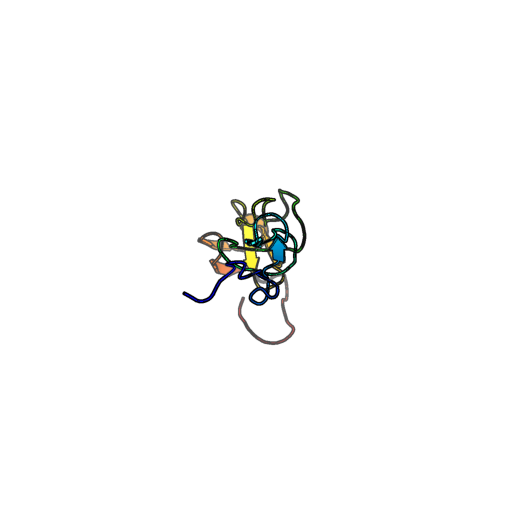Protein AF-A0A958LXY7-F1 (afdb_monomer)

Structure (mmCIF, N/CA/C/O backbone):
data_AF-A0A958LXY7-F1
#
_entry.id   AF-A0A958LXY7-F1
#
loop_
_atom_site.group_PDB
_atom_site.id
_atom_site.type_symbol
_atom_site.label_atom_id
_atom_site.label_alt_id
_atom_site.label_comp_id
_atom_site.label_asym_id
_atom_site.label_entity_id
_atom_site.label_seq_id
_atom_site.pdbx_PDB_ins_code
_atom_site.Cartn_x
_atom_site.Cartn_y
_atom_site.Cartn_z
_atom_site.occupancy
_atom_site.B_iso_or_equiv
_atom_site.auth_seq_id
_atom_site.auth_comp_id
_atom_site.auth_asym_id
_atom_site.auth_atom_id
_atom_site.pdbx_PDB_model_num
ATOM 1 N N . MET A 1 1 ? 27.646 -20.938 -26.842 1.00 47.75 1 MET A N 1
ATOM 2 C CA . MET A 1 1 ? 27.988 -19.673 -27.525 1.00 47.75 1 MET A CA 1
ATOM 3 C C . MET A 1 1 ? 26.824 -19.318 -28.442 1.00 47.75 1 MET A C 1
ATOM 5 O O . MET A 1 1 ? 26.841 -19.690 -29.606 1.00 47.75 1 MET A O 1
ATOM 9 N N . ILE A 1 2 ? 25.772 -18.703 -27.897 1.00 48.19 2 ILE A N 1
ATOM 10 C CA . ILE A 1 2 ? 24.784 -17.978 -28.703 1.00 48.19 2 ILE A CA 1
ATOM 11 C C . ILE A 1 2 ? 24.828 -16.554 -28.172 1.00 48.19 2 ILE A C 1
ATOM 13 O O . ILE A 1 2 ? 24.827 -16.331 -26.962 1.00 48.19 2 ILE A O 1
ATOM 17 N N . ASN A 1 3 ? 25.047 -15.643 -29.101 1.00 42.00 3 ASN A N 1
ATOM 18 C CA . ASN A 1 3 ? 25.611 -14.330 -28.884 1.00 42.00 3 ASN A CA 1
ATOM 19 C C . ASN A 1 3 ? 24.497 -13.299 -28.670 1.00 42.00 3 ASN A C 1
ATOM 21 O O . ASN A 1 3 ? 23.465 -13.365 -29.331 1.00 42.00 3 ASN A O 1
ATOM 25 N N . ASN A 1 4 ? 24.801 -12.309 -27.832 1.00 45.91 4 ASN A N 1
ATOM 26 C CA . ASN A 1 4 ? 24.057 -11.073 -27.580 1.00 45.91 4 ASN A CA 1
ATOM 27 C C . ASN A 1 4 ? 22.897 -11.134 -26.571 1.00 45.91 4 ASN A C 1
ATOM 29 O O . ASN A 1 4 ? 21.711 -11.116 -26.885 1.00 45.91 4 ASN A O 1
ATOM 33 N N . SER A 1 5 ? 23.329 -11.137 -25.313 1.00 56.81 5 SER A N 1
ATOM 34 C CA . SER A 1 5 ? 22.618 -10.825 -24.082 1.00 56.81 5 SER A CA 1
ATOM 35 C C . SER A 1 5 ? 21.885 -9.478 -24.138 1.00 56.81 5 SER A C 1
ATOM 37 O O . SER A 1 5 ? 22.515 -8.428 -24.067 1.00 56.81 5 SER A O 1
ATOM 39 N N . SER A 1 6 ? 20.558 -9.494 -24.217 1.00 58.09 6 SER A N 1
ATOM 40 C CA . SER A 1 6 ? 19.678 -8.368 -23.863 1.00 58.09 6 SER A CA 1
ATOM 41 C C . SER A 1 6 ? 18.269 -8.926 -23.659 1.00 58.09 6 SER A C 1
ATOM 43 O O . SER A 1 6 ? 17.399 -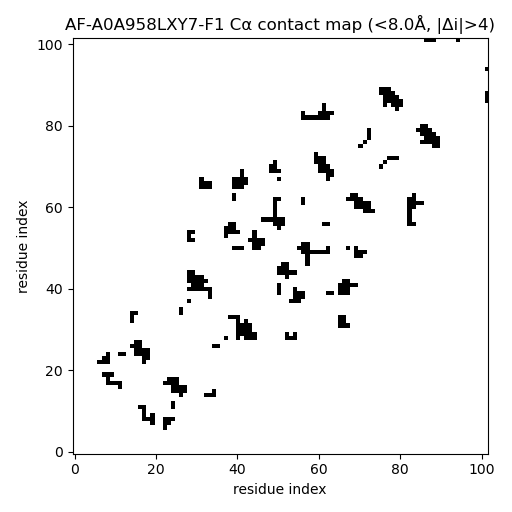8.781 -24.513 1.00 58.09 6 SER A O 1
ATOM 45 N N . ILE A 1 7 ? 18.062 -9.659 -22.559 1.00 60.72 7 ILE A N 1
ATOM 46 C CA . ILE A 1 7 ? 16.719 -10.034 -22.091 1.00 60.72 7 ILE A CA 1
ATOM 47 C C . ILE A 1 7 ? 16.066 -8.732 -21.659 1.00 60.72 7 ILE A C 1
ATOM 49 O O . ILE A 1 7 ? 16.231 -8.359 -20.507 1.00 60.72 7 ILE A O 1
ATOM 53 N N . LEU A 1 8 ? 15.433 -7.993 -22.578 1.00 62.81 8 LEU A N 1
ATOM 54 C CA . LEU A 1 8 ? 14.684 -6.821 -22.160 1.00 62.81 8 LEU A CA 1
ATOM 55 C C . LEU A 1 8 ? 13.436 -7.276 -21.384 1.00 62.81 8 LEU A C 1
ATOM 57 O O . LEU A 1 8 ? 12.696 -8.123 -21.894 1.00 62.81 8 LEU A O 1
ATOM 61 N N . CYS A 1 9 ? 13.167 -6.704 -20.209 1.00 70.19 9 CYS A N 1
ATOM 62 C CA . CYS A 1 9 ? 11.877 -6.700 -19.522 1.00 70.19 9 CYS A CA 1
ATOM 63 C C . CYS A 1 9 ? 10.867 -5.947 -20.396 1.00 70.19 9 CYS A C 1
ATOM 65 O O . CYS A 1 9 ? 10.448 -4.840 -20.099 1.00 70.19 9 CYS A O 1
ATOM 67 N N . THR A 1 10 ? 10.524 -6.534 -21.541 1.00 75.88 10 THR A N 1
ATOM 68 C CA . THR A 1 10 ? 9.539 -5.997 -22.486 1.00 75.88 10 THR A CA 1
ATOM 69 C C . THR A 1 10 ? 8.117 -6.199 -21.985 1.00 75.88 10 THR A C 1
ATOM 71 O O . THR A 1 10 ? 7.231 -5.468 -22.404 1.00 75.88 10 THR A O 1
ATOM 74 N N . ASN A 1 11 ? 7.921 -7.151 -21.068 1.00 83.25 11 ASN A N 1
ATOM 75 C CA . ASN A 1 11 ? 6.679 -7.393 -20.352 1.00 83.25 11 ASN A CA 1
ATOM 76 C C . ASN A 1 11 ? 7.002 -7.636 -18.875 1.00 83.25 11 ASN A C 1
ATOM 78 O O . ASN A 1 11 ? 7.834 -8.491 -18.558 1.00 83.25 11 ASN A O 1
ATOM 82 N N . CYS A 1 12 ? 6.332 -6.903 -17.992 1.00 89.44 12 CYS A N 1
ATOM 83 C CA . CYS A 1 12 ? 6.389 -7.111 -16.551 1.00 89.44 12 CYS A CA 1
ATOM 84 C C . CYS A 1 12 ? 5.167 -7.902 -16.067 1.00 89.44 12 CYS A C 1
ATOM 86 O O . CYS A 1 12 ? 4.189 -8.069 -16.800 1.00 89.44 12 CYS A O 1
ATOM 88 N N . ALA A 1 13 ? 5.240 -8.429 -14.842 1.00 91.81 13 ALA A N 1
ATOM 89 C CA . ALA A 1 13 ? 4.066 -8.992 -14.182 1.00 91.81 13 ALA A CA 1
ATOM 90 C C . ALA A 1 13 ? 2.982 -7.910 -14.003 1.00 91.81 13 ALA A C 1
ATOM 92 O O . ALA A 1 13 ? 3.281 -6.718 -14.043 1.00 91.81 13 ALA A O 1
ATOM 93 N N . TYR A 1 14 ? 1.727 -8.324 -13.816 1.00 91.25 14 TYR A N 1
ATOM 94 C CA . TYR A 1 14 ? 0.623 -7.398 -13.540 1.00 91.25 14 TYR A C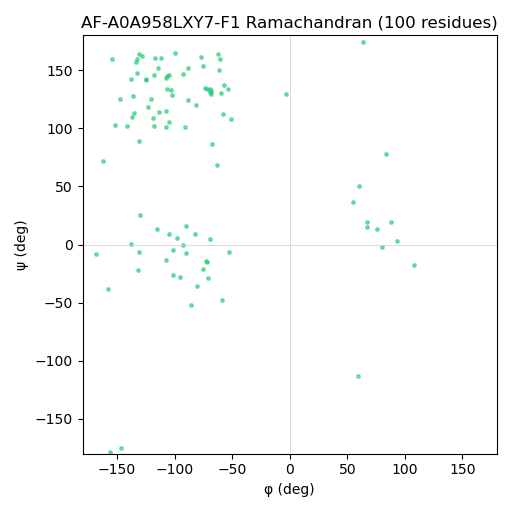A 1
ATOM 95 C C . TYR A 1 14 ? 0.962 -6.490 -12.342 1.00 91.25 14 TYR A C 1
ATOM 97 O O . TYR A 1 14 ? 1.499 -6.984 -11.352 1.00 91.25 14 TYR A O 1
ATOM 105 N N . GLY A 1 15 ? 0.707 -5.185 -12.478 1.00 90.75 15 GLY A N 1
ATOM 106 C CA . GLY A 1 15 ? 1.058 -4.148 -11.493 1.00 90.75 15 GLY A CA 1
ATOM 107 C C . GLY A 1 15 ? 2.511 -3.669 -11.498 1.00 90.75 15 GLY A C 1
ATOM 108 O O . GLY A 1 15 ? 2.852 -2.751 -10.771 1.00 90.75 15 GLY A O 1
ATOM 109 N N . PHE A 1 16 ? 3.386 -4.230 -12.336 1.00 94.81 16 PHE A N 1
ATOM 110 C CA . PHE A 1 16 ? 4.765 -3.750 -12.464 1.00 94.81 16 PHE A CA 1
ATOM 111 C C . PHE A 1 16 ? 4.984 -2.951 -13.750 1.00 94.81 16 PHE A C 1
ATOM 113 O O . PHE A 1 16 ? 4.462 -3.288 -14.817 1.00 94.81 16 PHE A O 1
ATOM 120 N N . HIS A 1 17 ? 5.858 -1.949 -13.667 1.00 92.19 17 HIS A N 1
ATOM 121 C CA . HIS A 1 17 ? 6.189 -1.038 -14.761 1.00 92.19 17 HIS A CA 1
ATOM 122 C C . HIS A 1 17 ? 7.571 -1.320 -15.335 1.00 92.19 17 HIS A C 1
ATOM 124 O O . HIS A 1 17 ? 8.502 -1.695 -14.619 1.00 92.19 17 HIS A O 1
ATOM 130 N N . VAL A 1 18 ? 7.700 -1.138 -16.649 1.00 92.50 18 VAL A N 1
ATOM 131 C CA . VAL A 1 18 ? 8.947 -1.370 -17.384 1.00 92.50 18 VAL A CA 1
ATOM 132 C C . VAL A 1 18 ? 9.871 -0.161 -17.251 1.00 92.50 18 VAL A C 1
ATOM 134 O O . VAL A 1 18 ? 9.565 0.921 -17.750 1.00 92.50 18 VAL A O 1
ATOM 137 N N . ASP A 1 19 ? 11.060 -0.371 -16.691 1.00 90.19 19 ASP A N 1
ATOM 138 C CA . ASP A 1 19 ? 12.203 0.521 -16.870 1.00 90.19 19 ASP A CA 1
ATOM 139 C C . ASP A 1 19 ? 13.022 0.045 -18.077 1.00 90.19 19 ASP A C 1
ATOM 141 O O . ASP A 1 19 ? 13.804 -0.905 -17.999 1.00 90.19 19 ASP A O 1
ATOM 145 N N . SER A 1 20 ? 12.843 0.717 -19.215 1.00 85.50 20 SER A N 1
ATOM 146 C CA . SER A 1 20 ? 13.552 0.392 -20.462 1.00 85.50 20 SER A CA 1
ATOM 147 C C . SER A 1 20 ? 15.035 0.788 -20.465 1.00 85.50 20 SER A C 1
ATOM 149 O O . SER A 1 20 ? 15.779 0.326 -21.330 1.00 85.50 20 SER A O 1
ATOM 151 N N . VAL A 1 21 ? 15.474 1.617 -19.510 1.00 86.69 21 VAL A N 1
ATOM 152 C CA . VAL A 1 21 ? 16.862 2.083 -19.394 1.00 86.69 21 VAL A CA 1
ATOM 153 C C . VAL A 1 21 ? 17.686 1.078 -18.605 1.00 86.69 21 VAL A C 1
ATOM 155 O O . VAL A 1 21 ? 18.734 0.634 -19.072 1.00 86.69 21 VAL A O 1
ATOM 158 N N . ASN A 1 22 ? 17.201 0.703 -17.421 1.00 86.44 22 ASN A N 1
ATOM 159 C CA . ASN A 1 22 ? 17.887 -0.257 -16.553 1.00 86.44 22 ASN A CA 1
ATOM 160 C C . ASN A 1 22 ? 17.473 -1.697 -16.818 1.00 86.44 22 ASN A C 1
ATOM 162 O O . ASN A 1 22 ? 18.095 -2.620 -16.294 1.00 86.44 22 ASN A O 1
ATOM 166 N N . ASN A 1 23 ? 16.465 -1.880 -17.668 1.00 87.62 23 ASN A N 1
ATOM 167 C CA . ASN A 1 23 ? 15.963 -3.171 -18.063 1.00 87.62 23 ASN A CA 1
ATOM 168 C C . ASN A 1 23 ? 15.431 -3.993 -16.872 1.00 87.62 23 ASN A C 1
ATOM 170 O O . ASN A 1 23 ? 15.816 -5.143 -16.647 1.00 87.62 23 ASN A O 1
ATOM 174 N N . LEU A 1 24 ? 14.569 -3.354 -16.081 1.00 90.25 24 LEU A N 1
ATOM 175 C CA . LEU A 1 24 ? 14.005 -3.887 -14.843 1.00 90.25 24 LEU A CA 1
ATOM 176 C C . LEU A 1 24 ? 12.491 -3.663 -14.804 1.00 90.25 24 LEU A C 1
ATOM 178 O O . LEU A 1 24 ? 11.962 -2.791 -15.489 1.00 90.25 24 LEU A O 1
ATOM 182 N N . CYS A 1 25 ? 11.811 -4.443 -13.968 1.00 93.12 25 CYS A N 1
ATOM 183 C CA . CYS A 1 25 ? 10.428 -4.199 -13.573 1.00 93.12 25 CYS A CA 1
ATOM 184 C C . CYS A 1 25 ? 10.417 -3.610 -12.162 1.00 93.12 25 CYS A C 1
ATOM 186 O O . CYS A 1 25 ? 11.094 -4.145 -11.281 1.00 93.12 25 CYS A O 1
ATOM 188 N N . TYR A 1 26 ? 9.663 -2.537 -11.941 1.00 93.06 26 TYR A N 1
ATOM 189 C CA . TYR A 1 26 ? 9.552 -1.877 -10.637 1.00 93.06 26 TYR A CA 1
ATOM 190 C C . TYR A 1 26 ? 8.087 -1.584 -10.294 1.00 93.06 26 TYR A C 1
ATOM 192 O O . TYR A 1 26 ? 7.243 -1.548 -11.190 1.00 93.06 26 TYR A O 1
ATOM 200 N N . SER A 1 27 ? 7.789 -1.440 -9.003 1.00 95.75 27 SER A N 1
ATOM 201 C CA . SER A 1 27 ? 6.465 -1.023 -8.533 1.00 95.75 27 SER A CA 1
ATOM 202 C C . SER A 1 27 ? 6.375 0.501 -8.466 1.00 95.75 27 SER A C 1
ATOM 204 O O . SER A 1 27 ? 7.401 1.177 -8.321 1.00 95.75 27 SER A O 1
ATOM 206 N N . ILE A 1 28 ? 5.170 1.043 -8.619 1.00 96.75 28 ILE A N 1
ATOM 207 C CA . ILE A 1 28 ? 4.911 2.479 -8.544 1.00 96.75 28 ILE A CA 1
ATOM 208 C C . ILE A 1 28 ? 3.861 2.704 -7.474 1.00 96.75 28 ILE A C 1
ATOM 210 O O . ILE A 1 28 ? 2.725 2.304 -7.651 1.00 96.75 28 ILE A O 1
ATOM 214 N N . CYS A 1 29 ? 4.232 3.450 -6.438 1.00 97.94 29 CYS A N 1
ATOM 215 C CA . CYS A 1 29 ? 3.257 3.908 -5.469 1.00 97.94 29 CYS A CA 1
ATOM 216 C C . CYS A 1 29 ? 2.317 4.960 -6.075 1.00 97.94 29 CYS A C 1
ATOM 218 O O . C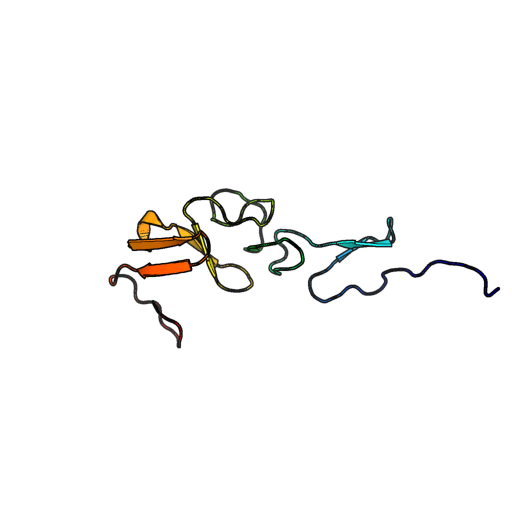YS A 1 29 ? 2.779 5.916 -6.714 1.00 97.94 29 CYS A O 1
ATOM 220 N N . GLY A 1 30 ? 1.022 4.794 -5.828 1.00 97.44 30 GLY A N 1
ATOM 221 C CA . GLY A 1 30 ? -0.057 5.635 -6.323 1.00 97.44 30 GLY A CA 1
ATOM 222 C C . GLY A 1 30 ? -0.592 5.196 -7.685 1.00 97.44 30 GLY A C 1
ATOM 223 O O . GLY A 1 30 ? -1.195 6.010 -8.389 1.00 97.44 30 GLY A O 1
ATOM 224 N N . ASP A 1 31 ? -0.349 3.950 -8.099 1.00 97.56 31 ASP A N 1
ATOM 225 C CA . ASP A 1 31 ? -0.850 3.397 -9.363 1.00 97.56 31 ASP A CA 1
ATOM 226 C C . ASP A 1 31 ? -2.125 2.553 -9.201 1.00 97.56 31 ASP A C 1
ATOM 228 O O . ASP A 1 31 ? -2.646 2.013 -10.184 1.00 97.56 31 ASP A O 1
ATOM 232 N N . SER A 1 32 ? -2.671 2.530 -7.981 1.00 97.19 32 SER A N 1
ATOM 233 C CA . SER A 1 32 ? -3.852 1.774 -7.571 1.00 97.19 32 SER A CA 1
ATOM 234 C C . SER A 1 32 ? -3.683 0.252 -7.574 1.00 97.19 32 SER A C 1
ATOM 236 O O . SER A 1 32 ? -4.693 -0.458 -7.525 1.00 97.19 32 SER A O 1
ATOM 238 N N . MET A 1 33 ? -2.453 -0.259 -7.640 1.00 97.06 33 MET A N 1
ATOM 239 C CA . MET A 1 33 ? -2.148 -1.680 -7.498 1.00 97.06 33 MET A CA 1
ATOM 240 C C . MET A 1 33 ? -1.250 -1.908 -6.288 1.00 97.06 33 MET A C 1
ATOM 242 O O . MET A 1 33 ? -0.415 -1.081 -5.961 1.00 97.06 33 MET A O 1
ATOM 246 N N . ILE A 1 34 ? -1.419 -3.043 -5.612 1.00 96.31 34 ILE A N 1
ATOM 247 C CA . ILE A 1 34 ? -0.582 -3.390 -4.457 1.00 96.31 34 ILE A CA 1
ATOM 248 C C . ILE A 1 34 ? 0.358 -4.512 -4.873 1.00 96.31 34 ILE A C 1
ATOM 250 O O . ILE A 1 34 ? -0.021 -5.687 -4.923 1.00 96.31 34 ILE A 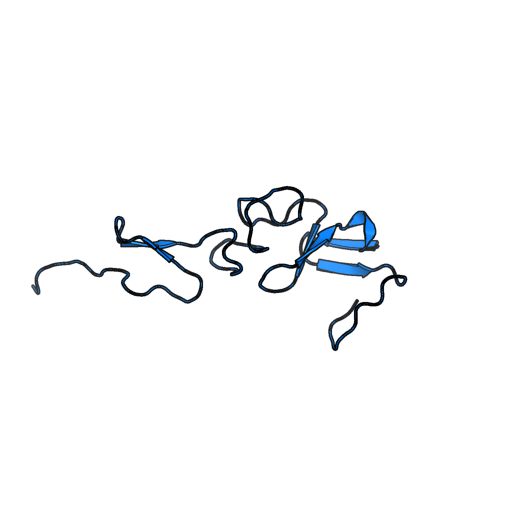O 1
ATOM 254 N N . VAL A 1 35 ? 1.612 -4.169 -5.166 1.00 95.81 35 VAL A N 1
ATOM 255 C CA . VAL A 1 35 ? 2.637 -5.144 -5.543 1.00 95.81 35 VAL A CA 1
ATOM 256 C C . VAL A 1 35 ? 3.936 -4.959 -4.753 1.00 95.81 35 VAL A C 1
ATOM 258 O O . VAL A 1 35 ? 4.222 -3.929 -4.151 1.00 95.81 35 VAL A O 1
ATOM 261 N N . SER A 1 36 ? 4.796 -5.981 -4.771 1.00 94.94 36 SER A N 1
ATOM 262 C CA . SER A 1 36 ? 6.116 -5.922 -4.124 1.00 94.94 36 SER A CA 1
ATOM 263 C C . SER A 1 36 ? 6.026 -5.651 -2.607 1.00 94.94 36 SER A C 1
ATOM 265 O O . SER A 1 36 ? 5.566 -6.521 -1.870 1.00 94.94 36 SER A O 1
ATOM 267 N N . ASN A 1 37 ? 6.495 -4.488 -2.140 1.00 93.94 37 ASN A N 1
ATOM 268 C CA . ASN A 1 37 ? 6.561 -4.095 -0.727 1.00 93.94 37 ASN A CA 1
ATOM 269 C C . ASN A 1 37 ? 5.475 -3.075 -0.341 1.00 93.94 37 ASN A C 1
ATOM 271 O O . ASN A 1 37 ? 5.538 -2.488 0.743 1.00 93.94 37 ASN A O 1
ATOM 275 N N . GLU A 1 38 ? 4.524 -2.818 -1.231 1.00 97.25 38 GLU A N 1
ATOM 276 C CA . GLU A 1 38 ? 3.386 -1.945 -0.966 1.00 97.25 38 GLU A CA 1
ATOM 277 C C . GLU A 1 38 ? 2.438 -2.660 0.004 1.00 97.25 38 GLU A C 1
ATOM 279 O O . GLU A 1 38 ? 2.165 -3.853 -0.123 1.00 97.25 38 GLU A O 1
ATOM 284 N N . THR A 1 39 ? 1.980 -1.939 1.025 1.00 95.81 39 THR A N 1
ATOM 285 C CA . THR A 1 39 ? 0.999 -2.445 2.008 1.00 95.81 39 THR A CA 1
ATOM 286 C C . THR A 1 39 ? -0.382 -1.819 1.814 1.00 95.81 39 THR A C 1
ATOM 288 O O . THR A 1 39 ? -1.363 -2.309 2.365 1.00 95.81 39 THR A O 1
ATOM 291 N N . CYS A 1 40 ? -0.442 -0.751 1.021 1.00 96.19 40 CYS A N 1
ATOM 292 C CA . CYS A 1 40 ? -1.620 -0.055 0.527 1.00 96.19 40 CYS A CA 1
ATOM 293 C C . CYS A 1 40 ? -1.238 0.648 -0.785 1.00 96.19 40 CYS A C 1
ATOM 295 O O . CYS A 1 40 ? -0.055 0.906 -1.001 1.00 96.19 40 CYS A O 1
ATOM 297 N N . ASP A 1 41 ? -2.220 0.985 -1.616 1.00 97.75 41 ASP A N 1
ATOM 298 C CA . ASP A 1 41 ? -2.081 1.941 -2.721 1.00 97.75 41 ASP A CA 1
ATOM 299 C C . ASP A 1 41 ? -3.444 2.588 -2.988 1.00 97.75 41 ASP A C 1
ATOM 301 O O . ASP A 1 41 ? -4.343 1.963 -3.553 1.00 97.75 41 ASP A O 1
ATOM 305 N N . ASP A 1 42 ? -3.626 3.827 -2.538 1.00 96.81 42 ASP A N 1
ATOM 306 C CA . ASP A 1 42 ? -4.883 4.575 -2.656 1.00 96.81 42 ASP A CA 1
ATOM 307 C C . ASP A 1 42 ? -4.972 5.410 -3.951 1.00 96.81 42 ASP A C 1
ATOM 309 O O . ASP A 1 42 ? -5.804 6.314 -4.087 1.00 96.81 42 ASP A O 1
ATOM 313 N N . GLY A 1 43 ? -4.109 5.107 -4.925 1.00 97.56 43 GLY A N 1
ATOM 314 C CA . GLY A 1 43 ? -4.056 5.770 -6.222 1.00 97.56 43 GLY A CA 1
ATOM 315 C C . GLY A 1 43 ? -3.418 7.155 -6.196 1.00 97.56 43 GLY A C 1
ATOM 316 O O . GLY A 1 43 ? -3.567 7.909 -7.165 1.00 97.56 43 GLY A O 1
ATOM 317 N N . ASN A 1 44 ? -2.736 7.530 -5.110 1.00 97.50 44 ASN A N 1
ATOM 318 C CA . ASN A 1 44 ? -1.977 8.769 -5.048 1.00 97.50 44 ASN A CA 1
ATOM 319 C C . ASN A 1 44 ? -0.703 8.641 -4.176 1.00 97.50 44 ASN A C 1
ATOM 321 O O . ASN A 1 44 ? -0.301 7.553 -3.789 1.00 97.50 44 ASN A O 1
ATOM 325 N N . VAL A 1 45 ? 0.016 9.753 -3.977 1.00 97.88 45 VAL A N 1
ATOM 326 C CA . VAL A 1 45 ? 1.269 9.806 -3.188 1.00 97.88 45 VAL A CA 1
ATOM 327 C C . VAL A 1 45 ? 1.243 10.934 -2.156 1.00 97.88 45 VAL A C 1
ATOM 329 O O . VAL A 1 45 ? 2.279 11.510 -1.803 1.00 97.88 45 VAL A O 1
ATOM 332 N N . PHE A 1 46 ? 0.054 11.341 -1.731 1.00 97.88 46 PHE A N 1
ATOM 333 C CA . PHE A 1 46 ? -0.104 12.289 -0.645 1.00 97.88 46 PHE A CA 1
ATOM 334 C C . PHE A 1 46 ? 0.136 11.576 0.689 1.00 97.88 46 PHE A C 1
ATOM 336 O O . PHE A 1 46 ? 0.257 10.364 0.766 1.00 97.88 46 PHE A O 1
ATOM 343 N N . ASN A 1 47 ? 0.400 12.360 1.729 1.00 96.88 47 ASN A N 1
ATOM 344 C CA . ASN A 1 47 ? 0.499 11.826 3.082 1.00 96.88 47 ASN A CA 1
ATOM 345 C C . ASN A 1 47 ? -0.655 12.429 3.888 1.00 96.88 47 ASN A C 1
ATOM 347 O O . ASN A 1 47 ? -1.047 13.577 3.640 1.00 96.88 47 ASN A O 1
ATOM 351 N N . GLY A 1 48 ? -1.130 11.718 4.902 1.00 92.75 48 GLY A N 1
ATOM 352 C CA . GLY A 1 48 ? -2.222 12.125 5.785 1.00 92.75 48 GLY A CA 1
ATOM 353 C C . GLY A 1 48 ? -3.612 11.636 5.368 1.00 92.75 48 GLY A C 1
ATOM 354 O O . GLY A 1 48 ? -4.588 12.006 6.024 1.00 92.75 48 GLY A O 1
ATOM 355 N N . ASP A 1 49 ? -3.724 10.846 4.303 1.00 92.56 49 ASP A N 1
ATOM 356 C CA . ASP A 1 49 ? -4.943 10.167 3.834 1.00 92.56 49 ASP A CA 1
ATOM 357 C C . ASP A 1 49 ? -4.991 8.679 4.217 1.00 92.56 49 ASP A C 1
ATOM 359 O O . ASP A 1 49 ? -6.024 8.029 4.055 1.00 92.56 49 ASP A O 1
ATOM 363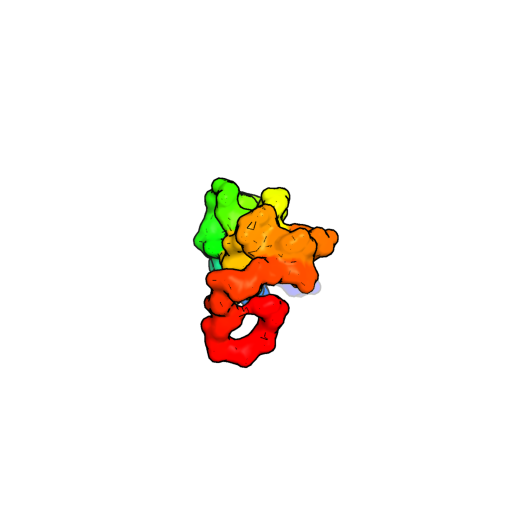 N N . GLY A 1 50 ? -3.919 8.165 4.821 1.00 91.31 50 GLY A N 1
ATOM 364 C CA . GLY A 1 50 ? -3.826 6.806 5.331 1.00 91.31 50 GLY A CA 1
ATOM 365 C C . GLY A 1 50 ? -2.925 5.881 4.525 1.00 91.31 50 GLY A C 1
ATOM 366 O O . GLY A 1 50 ? -2.463 4.891 5.098 1.00 91.31 50 GLY A O 1
ATOM 367 N N . CYS A 1 51 ? -2.591 6.222 3.278 1.00 96.50 51 CYS A N 1
ATOM 368 C CA . CYS A 1 51 ? -1.554 5.539 2.516 1.00 96.50 51 CYS A CA 1
ATOM 369 C C . CYS A 1 51 ? -0.438 6.520 2.161 1.00 96.50 51 CYS A C 1
ATOM 371 O O . CYS A 1 51 ? -0.607 7.407 1.342 1.00 96.50 51 CYS A O 1
ATOM 373 N N . SER A 1 52 ? 0.727 6.3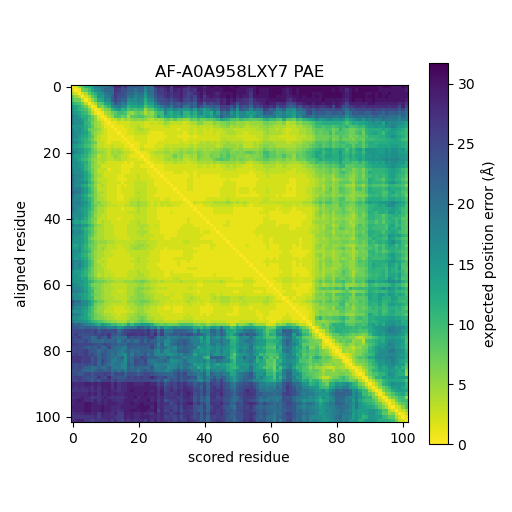79 2.796 1.00 97.81 52 SER A N 1
ATOM 374 C CA . SER A 1 52 ? 1.817 7.338 2.589 1.00 97.81 52 SER A CA 1
ATOM 375 C C . SER A 1 52 ? 2.315 7.357 1.141 1.00 97.81 52 SER A C 1
ATOM 377 O O . SER A 1 52 ? 2.237 6.366 0.424 1.00 97.81 52 SER A O 1
ATOM 379 N N . SER A 1 53 ? 3.051 8.412 0.788 1.00 97.88 53 SER A N 1
ATOM 380 C CA . SER A 1 53 ? 3.861 8.536 -0.443 1.00 97.88 53 SER A CA 1
ATOM 381 C C . SER A 1 53 ? 4.862 7.395 -0.725 1.00 97.88 53 SER A C 1
ATOM 383 O O . SER A 1 53 ? 5.519 7.383 -1.766 1.00 97.88 53 SER A O 1
ATOM 385 N N . THR A 1 54 ? 5.016 6.451 0.208 1.00 97.44 54 THR A N 1
ATOM 386 C CA . THR A 1 54 ? 5.839 5.237 0.079 1.00 97.44 54 THR A CA 1
ATOM 387 C C . THR A 1 54 ? 5.014 3.945 0.103 1.00 97.44 54 THR A C 1
ATOM 389 O O . THR A 1 54 ? 5.572 2.860 0.279 1.00 97.44 54 THR A O 1
ATOM 392 N N . CYS A 1 55 ? 3.692 4.061 -0.037 1.00 97.62 55 CYS A N 1
ATOM 393 C CA . CYS A 1 55 ? 2.717 2.974 -0.039 1.00 97.62 55 CYS A CA 1
ATOM 394 C C . CYS A 1 55 ? 2.805 2.089 1.210 1.00 97.62 55 CYS A C 1
ATOM 396 O O . CYS A 1 55 ? 2.667 0.861 1.199 1.00 97.62 55 CYS A O 1
ATOM 398 N N . GLN A 1 56 ? 3.090 2.765 2.322 1.00 96.44 56 GLN A N 1
ATOM 399 C CA . GLN A 1 56 ? 3.023 2.223 3.669 1.00 96.44 56 GLN A CA 1
ATOM 400 C C . GLN A 1 56 ? 1.809 2.811 4.368 1.00 96.44 56 GLN A C 1
ATOM 402 O O . GLN A 1 56 ? 1.627 4.034 4.329 1.00 96.44 56 GLN A O 1
ATOM 407 N N . ILE A 1 57 ? 1.027 1.958 5.029 1.00 92.44 57 ILE A N 1
ATOM 408 C CA . ILE A 1 57 ? -0.116 2.417 5.817 1.00 92.44 57 ILE A CA 1
ATOM 409 C C . ILE A 1 57 ? 0.372 3.365 6.912 1.00 92.44 57 ILE A C 1
ATOM 411 O O . ILE A 1 57 ? 1.307 3.066 7.665 1.00 92.44 57 ILE A O 1
ATOM 415 N N . GLU A 1 58 ? -0.273 4.520 7.002 1.00 91.94 58 GLU A N 1
ATOM 416 C CA . GLU A 1 58 ? 0.092 5.552 7.958 1.00 91.94 58 GLU A CA 1
ATOM 417 C C . GLU A 1 58 ? -0.358 5.207 9.388 1.00 91.94 58 GLU A C 1
ATOM 419 O O . GLU A 1 58 ? -1.338 4.487 9.601 1.00 91.94 58 GLU A O 1
ATOM 424 N N . PRO A 1 59 ? 0.329 5.729 10.421 1.00 84.50 59 PRO A N 1
ATOM 425 C CA . PRO A 1 59 ? -0.075 5.500 11.802 1.00 84.50 59 PRO A CA 1
ATOM 426 C C . PRO A 1 59 ? -1.509 5.964 12.075 1.00 84.50 59 PRO A C 1
ATOM 428 O O . PRO A 1 59 ? -1.883 7.082 11.735 1.00 84.50 59 PRO A O 1
ATOM 431 N N . SER A 1 60 ? -2.272 5.158 12.818 1.00 81.50 60 SER A N 1
ATOM 432 C CA . SER A 1 60 ? -3.687 5.420 13.141 1.00 81.50 60 SER A CA 1
ATOM 433 C C . SER A 1 60 ? -4.639 5.364 11.943 1.00 81.50 60 SER A C 1
ATOM 435 O O . SER A 1 60 ? -5.756 5.870 12.056 1.00 81.50 60 SER A O 1
ATOM 437 N N . PHE A 1 61 ? -4.239 4.733 10.842 1.00 82.75 61 PHE A N 1
ATOM 438 C CA . PHE A 1 61 ? -5.116 4.382 9.731 1.00 82.75 61 PHE A CA 1
ATOM 439 C C . PHE A 1 61 ? -5.182 2.869 9.553 1.00 82.75 61 PHE A C 1
ATOM 441 O O . PHE A 1 61 ? -4.310 2.133 10.017 1.00 82.75 61 PHE A O 1
ATOM 448 N N . PHE A 1 62 ? -6.231 2.428 8.871 1.00 83.50 62 PHE A N 1
ATOM 449 C CA . PHE A 1 62 ? -6.299 1.112 8.258 1.00 83.50 62 PHE A CA 1
ATOM 450 C C . PHE A 1 62 ? -6.799 1.252 6.824 1.00 83.50 62 PHE A C 1
ATOM 452 O O . PHE A 1 62 ? -7.592 2.150 6.540 1.00 83.50 62 PHE A O 1
ATOM 459 N N . CYS A 1 63 ? -6.341 0.375 5.935 1.00 86.94 63 CYS A N 1
ATOM 460 C CA . CYS A 1 63 ? -6.694 0.392 4.518 1.00 86.94 63 CYS A CA 1
ATOM 461 C C . CYS A 1 63 ? -7.267 -0.964 4.094 1.00 86.94 63 CYS A C 1
ATOM 463 O O . CYS A 1 63 ? -6.817 -2.008 4.570 1.00 86.94 63 CYS A O 1
ATOM 465 N N . LEU A 1 64 ? -8.267 -0.946 3.215 1.00 83.62 64 LEU A N 1
ATOM 466 C CA . LEU A 1 64 ? -8.922 -2.131 2.653 1.00 83.62 64 LEU A CA 1
ATOM 467 C C . LEU A 1 64 ? -8.947 -2.039 1.127 1.00 83.62 64 LEU A C 1
ATOM 469 O O . LEU A 1 64 ? -8.861 -0.945 0.587 1.00 83.62 64 LEU A O 1
ATOM 473 N N . ASN A 1 65 ? -9.172 -3.170 0.456 1.00 86.94 65 ASN A N 1
ATOM 474 C CA . ASN A 1 65 ? -9.323 -3.262 -1.001 1.00 86.94 65 ASN A CA 1
ATOM 475 C C . ASN A 1 65 ? -8.064 -2.869 -1.809 1.00 86.94 65 ASN A C 1
ATOM 477 O O . ASN A 1 65 ? -7.033 -2.457 -1.277 1.00 86.94 65 ASN A O 1
ATOM 481 N N . GLU A 1 66 ? -8.169 -3.068 -3.122 1.00 89.88 66 GLU A N 1
ATOM 482 C CA . GLU A 1 66 ? -7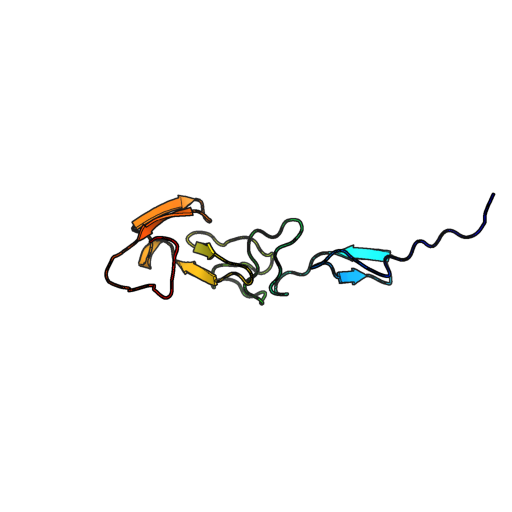.218 -2.644 -4.151 1.00 89.88 66 GLU A CA 1
ATOM 483 C C . GLU A 1 66 ? -8.057 -2.071 -5.314 1.00 89.88 66 GLU A C 1
ATOM 485 O O . GLU A 1 66 ? -8.813 -2.834 -5.932 1.00 89.88 66 GLU A O 1
ATOM 490 N N . PRO A 1 67 ? -8.042 -0.748 -5.573 1.00 94.06 67 PRO A N 1
ATOM 491 C CA . PRO A 1 67 ? -7.260 0.295 -4.897 1.00 94.06 67 PRO A CA 1
ATOM 492 C C . PRO A 1 67 ? -7.611 0.416 -3.407 1.00 94.06 67 PRO A C 1
ATOM 494 O O . PRO A 1 67 ? -8.739 0.124 -3.006 1.00 94.06 67 PRO A O 1
ATOM 497 N N . SER A 1 68 ? -6.645 0.830 -2.591 1.00 93.19 68 SER A N 1
ATOM 498 C CA . SER A 1 68 ? -6.824 0.982 -1.151 1.00 93.19 68 SER A CA 1
ATOM 499 C C . SER A 1 68 ? -7.775 2.120 -0.801 1.00 93.19 68 SER A C 1
ATOM 501 O O . SER A 1 68 ? -7.606 3.261 -1.217 1.00 93.19 68 SER A O 1
ATOM 503 N N . GLU A 1 69 ? -8.744 1.811 0.049 1.00 89.00 69 GLU A N 1
ATOM 504 C CA . GLU A 1 69 ? -9.614 2.767 0.721 1.00 89.00 69 GLU A CA 1
ATOM 505 C C . GLU A 1 69 ? -9.197 2.831 2.196 1.00 89.00 69 GLU A C 1
ATOM 507 O O . GLU A 1 69 ? -9.299 1.833 2.917 1.00 89.00 69 GLU A O 1
ATOM 512 N N . CYS A 1 70 ? -8.692 3.985 2.639 1.00 87.06 70 CYS A N 1
ATOM 513 C CA . CYS A 1 70 ? -8.103 4.153 3.968 1.00 87.06 70 CYS A CA 1
ATOM 514 C C . CYS A 1 70 ? -8.990 4.972 4.922 1.00 87.06 70 CYS A C 1
ATOM 516 O O . CYS A 1 70 ? -9.633 5.949 4.534 1.00 87.06 70 CYS A O 1
ATOM 518 N N . TYR A 1 71 ? -9.007 4.589 6.204 1.00 82.88 71 TYR A N 1
ATOM 519 C CA . TYR A 1 71 ? -9.865 5.178 7.236 1.00 82.88 71 TYR A CA 1
ATOM 520 C C . TYR A 1 71 ? -9.114 5.404 8.565 1.00 82.88 71 TYR A C 1
ATOM 522 O O . TYR A 1 71 ? -8.336 4.543 8.981 1.00 82.88 71 TYR A O 1
ATOM 530 N N . PRO A 1 72 ? -9.373 6.509 9.298 1.00 79.25 72 PRO A N 1
ATOM 531 C CA . PRO A 1 72 ? -8.778 6.739 10.618 1.00 79.25 72 PRO A CA 1
ATOM 532 C C . PRO A 1 72 ? -9.297 5.768 11.699 1.00 79.25 72 PRO A C 1
ATOM 534 O O . PRO A 1 72 ? -10.509 5.656 11.908 1.00 79.25 72 PRO A O 1
ATOM 537 N N . CYS A 1 73 ? -8.392 5.160 12.475 1.00 69.12 73 CYS A N 1
ATOM 538 C CA . CYS A 1 73 ? -8.706 4.252 13.589 1.00 69.12 73 CYS A CA 1
ATOM 539 C C . CYS A 1 73 ? -9.574 4.937 14.665 1.00 69.12 73 CYS A C 1
ATOM 541 O O . CYS A 1 73 ? -10.612 4.409 15.033 1.00 69.12 73 CYS A O 1
ATOM 543 N N . LEU A 1 74 ? -9.235 6.148 15.126 1.00 62.59 74 LEU A N 1
ATOM 544 C CA . LEU A 1 74 ? -9.880 6.772 16.302 1.00 62.59 74 LEU A CA 1
ATOM 545 C C . LEU A 1 74 ? -11.326 7.262 16.093 1.00 62.59 74 LEU A C 1
ATOM 547 O O . LEU A 1 74 ? -12.017 7.554 17.068 1.00 62.59 74 LEU A O 1
ATOM 551 N N . GLN A 1 75 ? -11.787 7.381 14.846 1.00 55.00 75 GLN A N 1
ATOM 552 C CA . GLN A 1 75 ? -13.119 7.910 14.529 1.00 55.00 75 GLN A CA 1
ATOM 553 C C . GLN A 1 75 ? -14.129 6.789 14.204 1.00 55.00 75 GLN A C 1
ATOM 555 O O . GLN A 1 75 ? -15.331 6.970 14.416 1.00 55.00 75 GLN A O 1
ATOM 560 N N . TYR A 1 76 ? -13.655 5.630 13.727 1.00 53.78 76 TYR A N 1
ATOM 561 C CA . TYR A 1 76 ? -14.512 4.582 13.153 1.00 53.78 76 TYR A CA 1
ATOM 562 C C . TYR A 1 76 ? -14.239 3.164 13.676 1.00 53.78 76 TYR A C 1
ATOM 564 O O . TYR A 1 76 ? -15.165 2.352 13.663 1.00 53.78 76 TYR A O 1
ATOM 572 N N . CYS A 1 77 ? -13.043 2.884 14.209 1.00 64.19 77 CYS A N 1
ATOM 573 C CA . CYS A 1 77 ? -12.671 1.590 14.779 1.00 64.19 77 CYS A CA 1
ATOM 574 C C . CYS A 1 77 ? -12.434 1.720 16.297 1.00 64.19 77 CYS A C 1
ATOM 576 O O . CYS A 1 77 ? -11.523 2.401 16.756 1.00 64.19 77 CYS A O 1
ATOM 578 N N . LEU A 1 78 ? -13.281 1.073 17.094 1.00 59.56 78 LEU A N 1
ATOM 579 C CA . LEU A 1 78 ? -13.186 1.042 18.555 1.00 59.56 78 LEU A CA 1
ATOM 580 C C . LEU A 1 78 ? -11.991 0.199 19.042 1.00 59.56 78 LEU A C 1
ATOM 582 O O . LEU A 1 78 ? -11.444 0.523 20.089 1.00 59.56 78 LEU A O 1
ATOM 586 N N . ASP A 1 79 ? -11.571 -0.819 18.274 1.00 60.62 79 ASP A N 1
ATOM 587 C CA . ASP A 1 79 ? -10.422 -1.691 18.576 1.00 60.62 79 ASP A CA 1
ATOM 588 C C . ASP A 1 79 ? -9.620 -2.036 17.300 1.00 60.62 79 ASP A C 1
ATOM 590 O O . ASP A 1 79 ? -10.011 -2.925 16.536 1.00 60.62 79 ASP A O 1
ATOM 594 N N . CYS A 1 80 ? -8.478 -1.371 17.079 1.00 63.34 80 CYS A N 1
ATOM 595 C CA . CYS A 1 80 ? -7.502 -1.745 16.041 1.00 63.34 80 CYS A CA 1
ATOM 596 C C . CYS A 1 80 ? -6.500 -2.768 16.623 1.00 63.34 80 CYS A C 1
ATOM 598 O O . CYS A 1 80 ? -5.870 -2.490 17.646 1.00 63.34 80 CYS A O 1
ATOM 600 N N . LEU A 1 81 ? -6.349 -3.945 15.997 1.00 61.62 81 LEU A N 1
ATOM 601 C CA . LEU A 1 81 ? -5.307 -4.922 16.372 1.00 61.62 81 LEU A CA 1
ATOM 602 C C . LEU A 1 81 ? -3.943 -4.553 15.774 1.00 61.62 81 LEU A C 1
ATOM 604 O O . LEU A 1 81 ? -2.912 -4.757 16.413 1.00 61.62 81 LEU A O 1
ATOM 608 N N . ASP A 1 82 ? -3.957 -4.006 14.560 1.00 61.44 82 ASP A N 1
ATOM 609 C CA . ASP A 1 82 ? -2.811 -3.457 13.839 1.00 61.44 82 ASP A CA 1
ATOM 610 C C . ASP A 1 82 ? -3.291 -2.420 12.803 1.00 61.44 82 ASP A C 1
ATOM 612 O O . ASP A 1 82 ? -4.487 -2.144 12.698 1.00 61.44 82 ASP A O 1
ATOM 616 N N . ASN A 1 83 ? -2.360 -1.841 12.038 1.00 53.81 83 ASN A N 1
ATOM 617 C CA . ASN A 1 83 ? -2.649 -0.848 10.992 1.00 53.81 83 ASN A CA 1
ATOM 618 C C . ASN A 1 83 ? -3.394 -1.436 9.771 1.00 53.81 83 ASN A C 1
ATOM 620 O O . ASN A 1 83 ? -3.592 -0.748 8.784 1.00 53.81 83 ASN A O 1
ATOM 624 N N . SER A 1 84 ? -3.793 -2.705 9.794 1.00 57.03 84 SER A N 1
ATOM 625 C CA . SER A 1 84 ? -4.493 -3.392 8.699 1.00 57.03 84 SER A CA 1
ATOM 626 C C . SER A 1 84 ? -5.745 -4.155 9.157 1.00 57.03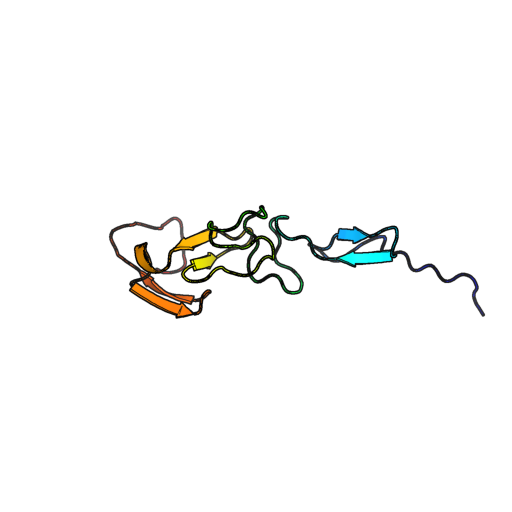 84 SER A C 1
ATOM 628 O O . SER A 1 84 ? -6.498 -4.649 8.322 1.00 57.03 84 SER A O 1
ATOM 630 N N . SER A 1 85 ? -6.003 -4.233 10.468 1.00 60.84 85 SER A N 1
ATOM 631 C CA . SER A 1 85 ? -7.014 -5.115 11.056 1.00 60.84 85 SER A CA 1
ATOM 632 C C . SER A 1 85 ? -7.848 -4.384 12.112 1.00 60.84 85 SER A C 1
ATOM 634 O O . SER A 1 85 ? -7.358 -4.055 13.198 1.00 60.84 85 SER A O 1
ATOM 636 N N . CYS A 1 86 ? -9.136 -4.180 11.821 1.00 65.50 86 CYS A N 1
ATOM 637 C CA . CYS A 1 86 ? -10.118 -3.648 12.768 1.00 65.50 86 CYS A CA 1
ATOM 638 C C . CYS A 1 86 ? -11.005 -4.771 13.333 1.00 65.50 86 CYS A C 1
ATOM 640 O O . CYS A 1 86 ? -11.598 -5.536 12.574 1.00 65.50 86 CYS A O 1
ATOM 642 N N . ASN A 1 87 ? -11.121 -4.853 14.663 1.00 59.72 87 ASN A N 1
ATOM 643 C CA . ASN A 1 87 ? -11.933 -5.866 15.352 1.00 59.72 87 ASN A CA 1
ATOM 644 C C . ASN A 1 87 ? -13.347 -5.391 15.719 1.00 59.72 87 ASN A C 1
ATOM 646 O O . ASN A 1 87 ? -14.248 -6.219 15.844 1.00 59.72 87 ASN A O 1
ATOM 650 N N . SER A 1 88 ? -13.537 -4.084 15.924 1.00 57.44 88 SER A N 1
ATOM 651 C CA . SER A 1 88 ? -14.802 -3.496 16.384 1.00 57.44 88 SER A CA 1
ATOM 652 C C . SER A 1 88 ? -14.990 -2.106 15.775 1.00 57.44 88 SER A C 1
ATOM 654 O O . SER A 1 88 ? -14.142 -1.247 15.991 1.00 57.44 88 SER A O 1
ATOM 656 N N . CYS A 1 89 ? -16.109 -1.838 15.093 1.00 62.38 89 CYS A N 1
ATOM 657 C CA . CYS A 1 89 ? -16.460 -0.509 14.562 1.00 62.38 89 CYS A CA 1
ATOM 658 C C . CYS A 1 89 ? -17.676 0.109 15.275 1.00 62.38 89 CYS A C 1
ATOM 660 O O . CYS A 1 89 ? -18.479 -0.585 15.901 1.00 62.38 89 CYS A O 1
ATOM 662 N N . ASN A 1 90 ? -17.838 1.431 15.173 1.00 55.06 90 ASN A N 1
ATOM 663 C CA . ASN A 1 90 ? -19.014 2.142 15.695 1.00 55.06 90 ASN A CA 1
ATOM 664 C C . ASN A 1 90 ? -20.259 1.884 14.803 1.00 55.06 90 ASN A C 1
ATOM 666 O O . ASN A 1 90 ? -20.180 1.983 13.582 1.00 55.06 90 ASN A O 1
ATOM 670 N N . SER A 1 91 ? -21.426 1.593 15.404 1.00 52.91 91 SER A N 1
ATOM 671 C CA . SER A 1 91 ? -22.644 1.163 14.683 1.00 52.91 91 SER A CA 1
ATOM 672 C C . SER A 1 91 ? -23.511 2.283 14.073 1.00 52.91 91 SER A C 1
ATOM 674 O O . SER A 1 91 ? -24.642 2.014 13.665 1.00 52.91 91 SER A O 1
ATOM 676 N N . LEU A 1 92 ? -23.058 3.541 14.050 1.00 51.94 92 LEU A N 1
ATOM 677 C CA . LEU A 1 92 ? -23.801 4.684 13.488 1.00 51.94 92 LEU A CA 1
ATOM 678 C C . LEU A 1 92 ? -23.477 4.968 12.012 1.00 51.94 92 LEU A C 1
ATOM 680 O O . LEU A 1 92 ? -24.091 5.856 11.422 1.00 51.94 92 LEU A O 1
ATOM 684 N N . THR A 1 93 ? -22.581 4.204 11.386 1.00 48.97 93 THR A N 1
ATOM 685 C CA . THR A 1 93 ? -22.338 4.253 9.937 1.00 48.97 93 THR A CA 1
ATOM 686 C C . THR A 1 93 ? -22.668 2.900 9.317 1.00 48.97 93 THR A C 1
ATOM 688 O O . THR A 1 93 ? -21.902 1.951 9.439 1.00 48.97 93 THR A O 1
ATOM 691 N N . LEU A 1 94 ? -23.831 2.801 8.670 1.00 44.12 94 LEU A N 1
ATOM 692 C CA . LEU A 1 94 ? -24.191 1.671 7.812 1.00 44.12 94 LEU A CA 1
ATOM 693 C C . LEU A 1 94 ? -23.145 1.533 6.690 1.00 44.12 94 LEU A C 1
ATOM 695 O O . LEU A 1 94 ? -23.130 2.379 5.799 1.00 44.12 94 LEU A O 1
ATOM 699 N N . TRP A 1 95 ? -22.333 0.474 6.675 1.00 45.03 95 TRP A N 1
ATOM 700 C CA . TRP A 1 95 ? -21.677 0.023 5.444 1.00 45.03 95 TRP A CA 1
ATOM 701 C C . TRP A 1 95 ? -22.380 -1.239 4.944 1.00 45.03 95 TRP A C 1
ATOM 703 O O . TRP A 1 95 ? -22.270 -2.325 5.498 1.00 45.03 95 TRP A O 1
ATOM 713 N N . ASN A 1 96 ? -23.168 -1.074 3.887 1.00 42.59 96 ASN A N 1
ATOM 714 C CA . ASN A 1 96 ? -23.620 -2.162 3.028 1.00 42.59 96 ASN A CA 1
ATOM 715 C C . ASN A 1 96 ? -23.186 -1.754 1.614 1.00 42.59 96 ASN A C 1
ATOM 717 O O . ASN A 1 96 ? -23.269 -0.578 1.268 1.00 42.59 96 ASN A O 1
ATOM 721 N N . LEU A 1 97 ? -22.732 -2.676 0.769 1.00 48.50 97 LEU A N 1
ATOM 722 C CA . LEU A 1 97 ? -23.732 -3.213 -0.152 1.00 48.50 97 LEU A CA 1
ATOM 723 C C . LEU A 1 97 ? -23.714 -4.730 -0.395 1.00 48.50 97 LEU A C 1
ATOM 725 O O . LEU A 1 97 ? -24.626 -5.164 -1.097 1.00 48.50 97 LEU A O 1
ATOM 729 N N . SER A 1 98 ? -22.828 -5.544 0.223 1.00 51.78 98 SER A N 1
ATOM 730 C CA . SER A 1 98 ? -23.112 -7.000 0.250 1.00 51.78 98 SER A CA 1
ATOM 731 C C . SER A 1 98 ? -22.339 -7.994 1.138 1.00 51.78 98 SER A C 1
ATOM 733 O O . SER A 1 98 ? -22.826 -9.126 1.137 1.00 51.78 98 SER A O 1
ATOM 735 N N . SER A 1 99 ? -21.230 -7.742 1.874 1.00 59.72 99 SER A N 1
ATOM 736 C CA . SER A 1 99 ? -20.635 -8.937 2.545 1.00 59.72 99 SER A CA 1
ATOM 737 C C . SER A 1 99 ? -19.713 -8.938 3.769 1.00 59.72 99 SER A C 1
ATOM 739 O O . SER A 1 99 ? -19.871 -9.908 4.501 1.00 59.72 99 SER A O 1
ATOM 741 N N . LEU A 1 100 ? -18.741 -8.065 4.048 1.00 46.19 100 LEU A N 1
ATOM 742 C CA . LEU A 1 100 ? -17.700 -8.472 5.028 1.00 46.19 100 LEU A CA 1
ATOM 743 C C . LEU A 1 100 ? -17.426 -7.443 6.129 1.00 46.19 100 LEU A C 1
ATOM 745 O O . LEU A 1 100 ? -16.556 -6.596 5.992 1.00 46.19 100 LEU A O 1
ATOM 749 N N . LEU A 1 101 ? -18.230 -7.621 7.190 1.00 39.97 101 LEU A N 1
ATOM 750 C CA . LEU A 1 101 ? -18.141 -7.190 8.598 1.00 39.97 101 LEU A CA 1
ATOM 751 C C . LEU A 1 101 ? -16.856 -6.435 8.988 1.00 39.97 101 LEU A C 1
ATOM 753 O O . LEU A 1 101 ? -15.762 -6.966 8.807 1.00 39.97 101 LEU A O 1
ATOM 757 N N . CYS A 1 102 ? -16.929 -5.269 9.643 1.00 46.00 102 CYS A N 1
ATOM 758 C CA . CYS A 1 102 ? -18.064 -4.652 10.365 1.00 46.00 102 CYS A CA 1
ATOM 759 C C . CYS A 1 102 ? -19.183 -4.040 9.512 1.00 46.00 102 CYS A C 1
ATOM 761 O O . CYS A 1 102 ? -18.887 -3.196 8.642 1.00 46.00 102 CYS A O 1
#

Sequence (102 aa):
MINNSSILCTNCAYGFHVDSVNNLCYSICGDSMIVSNETCDDGNVFNGDGCSSTCQIEPSFFCLNEPSECYPCLQYCLDCLDNSSCNSCNSLTLWNLSSLLC

Nearest PDB structures (foldseek):
  8a7d-assembly1_C  TM=9.000E-01  e=8.254E-04  Homo sapiens
  7ufg-assembly1_B  TM=8.662E-01  e=6.742E-04  Homo sapiens
  7ufg-assembly1_A  TM=8.678E-01  e=8.830E-04  Homo sapiens
  8d8o-assembly1_B  TM=8.623E-01  e=1.620E-03  Homo sapiens
  8d8o-assembly1_A  TM=8.886E-01  e=6.677E-03  Homo sapiens

Secondary structure (DSSP, 8-state):
----------SPPTT-EEETTTTEEE--TTSS---TT-S---SS--SSSSB-TTS-BPTTEEEETTTTEEEEHHHHEEEEEETTEEEEE-TTS---SSS---

Mean predicted aligned error: 10.59 Å

Solvent-accessible surface area (backbone atoms only — not comparable to full-atom values): 6289 Å² total; per-residue (Å²): 143,82,86,82,93,72,84,63,45,81,71,52,61,92,70,39,43,66,37,83,86,82,46,38,65,43,72,57,70,26,70,30,44,70,47,94,86,40,74,28,13,58,46,45,58,54,68,93,66,27,32,24,58,75,11,39,60,30,92,64,13,32,52,46,78,78,49,23,53,48,44,56,32,90,85,48,32,80,37,66,83,51,57,69,41,73,79,38,58,58,89,88,63,89,73,78,91,81,84,85,80,114

Foldseek 3Di:
DDDDDDPACPDDDPQWDGDRPVRDTDHAALCQAADDPAPAHLNDAPPPQQQHNVNDGDPQKEWDDRNTHIDGCVPFAPDDPDNHDGDHTDPPDDDDDDDDDD

Radius of gyration: 18.52 Å; Cα contacts (8 Å, |Δi|>4): 199; chains: 1; bounding box: 52×32×48 Å

pLDDT: mean 77.94, std 19.01, range [39.97, 97.94]